Protein AF-A0A2V6CZ45-F1 (afdb_monomer_lite)

Foldseek 3Di:
DDPPVVVVVVVVCVVPVVLVVLVVCLVVPPFQDDDDCCVQPAVVQVVCVVVVNRDLVSLQDDDPPHRNNPLNVVQNVVCVVPVSRCSSVSVVVSD

Sequence (95 aa):
MLPRWVDRFVKSLLILAPPLLIGILIFKNGVDTPVLDEWDGTAPLFEKMQDNTLGVADFFAQHNEHRIFFPRLIFFALGRLTQWDIRAELWIIWL

Structure (mmCIF, N/CA/C/O backbone):
data_AF-A0A2V6CZ45-F1
#
_entry.id   AF-A0A2V6CZ45-F1
#
loop_
_atom_site.group_PDB
_atom_site.id
_atom_site.type_symbol
_atom_site.label_atom_id
_atom_site.label_alt_id
_atom_site.label_comp_id
_atom_site.label_asym_id
_atom_site.label_entity_id
_atom_site.label_seq_id
_atom_site.pdbx_PDB_ins_code
_atom_site.Cartn_x
_atom_site.Cartn_y
_atom_site.Cartn_z
_atom_site.occupancy
_atom_site.B_iso_or_equiv
_atom_site.auth_seq_id
_atom_site.auth_comp_id
_atom_site.auth_asym_id
_atom_site.auth_atom_id
_atom_site.pdbx_PDB_model_num
ATOM 1 N N . MET A 1 1 ? 32.509 -0.936 -28.169 1.00 76.62 1 MET A N 1
ATOM 2 C CA . MET A 1 1 ? 31.758 -0.067 -27.233 1.00 76.62 1 MET A CA 1
ATOM 3 C C . MET A 1 1 ? 30.472 0.350 -27.932 1.00 76.62 1 MET A C 1
ATOM 5 O O . MET A 1 1 ? 30.566 0.814 -29.061 1.00 76.62 1 MET A O 1
ATOM 9 N N . LEU A 1 2 ? 29.295 0.117 -27.339 1.00 84.12 2 LEU A N 1
ATOM 10 C CA . LEU A 1 2 ? 28.019 0.526 -27.946 1.00 84.12 2 LEU A CA 1
ATOM 11 C C . LEU A 1 2 ? 27.928 2.062 -28.043 1.00 84.12 2 LEU A C 1
ATOM 13 O O . LEU A 1 2 ? 28.522 2.759 -27.213 1.00 84.12 2 LEU A O 1
ATOM 17 N N . PRO A 1 3 ? 27.179 2.614 -29.014 1.00 93.81 3 PRO A N 1
ATOM 18 C CA . PRO A 1 3 ? 26.897 4.044 -29.051 1.00 93.81 3 PRO A CA 1
ATOM 19 C C . PRO A 1 3 ? 26.229 4.510 -27.749 1.00 93.81 3 PRO A C 1
ATOM 21 O O . PRO A 1 3 ? 25.343 3.839 -27.222 1.00 93.81 3 PRO A O 1
ATOM 24 N N . ARG A 1 4 ? 26.593 5.699 -27.251 1.00 90.31 4 ARG A N 1
ATOM 25 C CA . ARG A 1 4 ? 26.053 6.258 -25.991 1.00 90.31 4 ARG A CA 1
ATOM 26 C C . ARG A 1 4 ? 24.523 6.354 -25.953 1.00 90.31 4 ARG A C 1
ATOM 28 O O . ARG A 1 4 ? 23.934 6.357 -24.878 1.00 90.31 4 ARG A O 1
ATOM 35 N N . TRP A 1 5 ? 23.863 6.476 -27.104 1.00 92.38 5 TRP A N 1
ATOM 36 C CA . TRP A 1 5 ? 22.400 6.490 -27.172 1.00 92.38 5 TRP A CA 1
ATOM 37 C C . TRP A 1 5 ? 21.794 5.098 -26.945 1.00 92.38 5 TRP A C 1
ATOM 39 O O . TRP A 1 5 ? 20.770 5.007 -26.277 1.00 92.38 5 TRP A O 1
ATOM 49 N N . VAL A 1 6 ? 22.463 4.032 -27.402 1.00 94.38 6 VAL A N 1
ATOM 50 C CA . VAL A 1 6 ? 22.053 2.642 -27.151 1.00 94.38 6 VAL A CA 1
ATOM 51 C C . VAL A 1 6 ? 22.205 2.312 -25.671 1.00 94.38 6 VAL A C 1
ATOM 53 O O . VAL A 1 6 ? 21.282 1.783 -25.067 1.00 94.38 6 VAL A O 1
ATOM 56 N N . ASP A 1 7 ? 23.330 2.693 -25.059 1.00 94.50 7 ASP A N 1
ATOM 57 C CA . ASP A 1 7 ? 23.559 2.484 -23.623 1.00 94.50 7 ASP A CA 1
ATOM 58 C C . ASP A 1 7 ? 22.507 3.202 -22.757 1.00 94.50 7 ASP A C 1
ATOM 60 O O . ASP A 1 7 ? 21.923 2.602 -21.856 1.00 94.50 7 ASP A O 1
ATOM 64 N N . ARG A 1 8 ? 22.195 4.468 -23.074 1.00 94.31 8 ARG A N 1
ATOM 65 C CA . ARG A 1 8 ? 21.126 5.212 -22.387 1.00 94.31 8 ARG A CA 1
ATOM 66 C C . ARG A 1 8 ? 19.764 4.549 -22.561 1.00 94.31 8 ARG A C 1
ATOM 68 O O . ARG A 1 8 ? 19.047 4.401 -21.580 1.00 94.31 8 ARG A O 1
ATOM 75 N N . PHE A 1 9 ? 19.432 4.123 -23.777 1.00 96.12 9 PHE A N 1
ATOM 76 C CA . PHE A 1 9 ? 18.166 3.453 -24.055 1.00 96.12 9 PHE A CA 1
ATOM 77 C C . PHE A 1 9 ? 18.018 2.153 -23.257 1.00 96.12 9 PHE A C 1
ATOM 79 O O . PHE A 1 9 ? 17.005 1.958 -22.591 1.00 96.12 9 PHE A O 1
ATOM 86 N N . VAL A 1 10 ? 19.046 1.298 -23.261 1.00 96.44 10 VAL A N 1
ATOM 87 C CA . VAL A 1 10 ? 19.039 0.033 -22.512 1.00 96.44 10 VAL A CA 1
ATOM 88 C C . VAL A 1 10 ? 18.882 0.288 -21.013 1.00 96.44 10 VAL A C 1
ATOM 90 O O . VAL A 1 10 ? 18.071 -0.369 -20.369 1.00 96.44 10 VAL A O 1
ATOM 93 N N . LYS A 1 11 ? 19.589 1.277 -20.454 1.00 96.56 11 LYS A N 1
ATOM 94 C CA . LYS A 1 11 ? 19.449 1.651 -19.037 1.00 96.56 11 LYS A CA 1
ATOM 95 C C . LYS A 1 11 ? 18.044 2.139 -18.704 1.00 96.56 11 LYS A C 1
ATOM 97 O O . LYS A 1 11 ? 17.468 1.684 -17.723 1.00 96.56 11 LYS A O 1
ATOM 102 N N . SER A 1 12 ? 17.478 3.022 -19.524 1.00 97.06 12 SER A N 1
ATOM 103 C CA . SER A 1 12 ? 16.103 3.492 -19.337 1.00 97.06 12 SER A CA 1
ATOM 104 C C . SER A 1 12 ? 15.103 2.342 -19.400 1.00 97.06 12 SER A C 1
ATOM 106 O O . SER A 1 12 ? 14.220 2.268 -18.552 1.00 97.06 12 SER A O 1
ATOM 108 N N . LEU A 1 13 ? 15.267 1.416 -20.349 1.00 97.31 13 LEU A N 1
ATOM 109 C CA . LEU A 1 13 ? 14.408 0.241 -20.459 1.00 97.31 13 LEU A CA 1
ATOM 110 C C . LEU A 1 13 ? 14.507 -0.645 -19.212 1.00 97.31 13 LEU A C 1
ATOM 112 O O . LEU A 1 13 ? 13.481 -1.050 -18.683 1.00 97.31 13 LEU A O 1
ATOM 116 N N . LEU A 1 14 ? 15.715 -0.908 -18.711 1.00 97.31 14 LEU A N 1
ATOM 117 C CA . LEU A 1 14 ? 15.919 -1.725 -17.510 1.00 97.31 14 LEU A CA 1
ATOM 118 C C . LEU A 1 14 ? 15.331 -1.086 -16.244 1.00 97.31 14 LEU A C 1
ATOM 120 O O . LEU A 1 14 ? 14.853 -1.806 -15.375 1.00 97.31 14 LEU A O 1
ATOM 124 N N . ILE A 1 15 ? 15.345 0.246 -16.148 1.00 97.94 15 ILE A N 1
ATOM 125 C CA . ILE A 1 15 ? 14.762 0.977 -15.013 1.00 97.94 15 ILE A CA 1
ATOM 126 C C . ILE A 1 15 ? 13.232 1.003 -15.103 1.00 97.94 15 ILE A C 1
ATOM 128 O O . ILE A 1 15 ? 12.555 0.813 -14.098 1.00 97.94 15 ILE A O 1
ATOM 132 N N . LEU A 1 16 ? 12.678 1.243 -16.294 1.00 98.06 16 LEU A N 1
ATOM 133 C CA . LEU A 1 16 ? 11.240 1.460 -16.469 1.00 98.06 16 LEU A CA 1
ATOM 134 C C . LEU A 1 16 ? 10.448 0.168 -16.673 1.00 98.06 16 LEU A C 1
ATOM 136 O O . LEU A 1 16 ? 9.272 0.124 -16.322 1.00 98.06 16 LEU A O 1
ATOM 140 N N . ALA A 1 17 ? 11.051 -0.883 -17.230 1.00 98.00 17 ALA A N 1
ATOM 141 C CA . ALA A 1 17 ? 10.324 -2.111 -17.537 1.00 98.00 17 ALA A CA 1
ATOM 142 C C . ALA A 1 17 ? 9.675 -2.759 -16.298 1.00 98.00 17 ALA A C 1
ATOM 144 O O . ALA A 1 17 ? 8.497 -3.101 -16.402 1.00 98.00 17 ALA A O 1
ATOM 145 N N . PRO A 1 18 ? 10.348 -2.895 -15.132 1.00 97.62 18 PRO A N 1
ATOM 146 C CA . PRO A 1 18 ?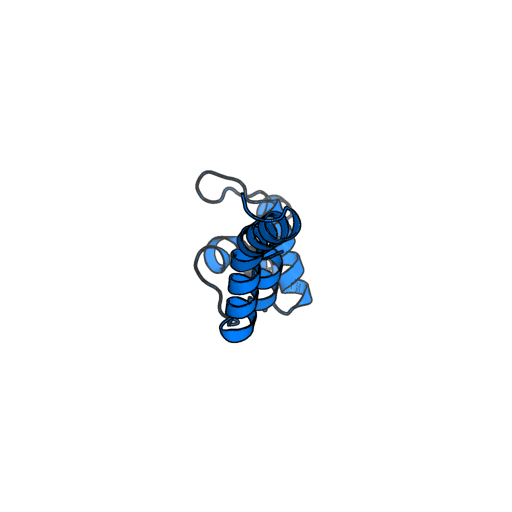 9.723 -3.495 -13.953 1.00 97.62 18 PRO A CA 1
ATOM 147 C C . PRO A 1 18 ? 8.484 -2.741 -13.436 1.00 97.62 18 PRO A C 1
ATOM 149 O O . PRO A 1 18 ? 7.424 -3.367 -13.373 1.00 97.62 18 PRO A O 1
ATOM 152 N N . PRO A 1 19 ? 8.530 -1.426 -13.120 1.00 97.56 19 PRO A N 1
ATOM 153 C CA . PRO A 1 19 ? 7.341 -0.726 -12.639 1.00 97.56 19 PRO A CA 1
ATOM 154 C C . PRO A 1 19 ? 6.242 -0.658 -13.704 1.00 97.56 19 PRO A C 1
ATOM 156 O O . PRO A 1 19 ? 5.073 -0.827 -13.369 1.00 97.56 19 PRO A O 1
ATOM 159 N N . LEU A 1 20 ? 6.575 -0.503 -14.992 1.00 98.12 20 LEU A N 1
ATOM 160 C CA . LEU A 1 20 ? 5.562 -0.531 -16.054 1.00 98.12 20 LEU A CA 1
ATOM 161 C C . LEU A 1 20 ? 4.871 -1.894 -16.149 1.00 98.12 20 LEU A C 1
ATOM 163 O O . LEU A 1 20 ? 3.652 -1.950 -16.294 1.00 98.12 20 LEU A O 1
ATOM 167 N N . LEU A 1 21 ? 5.624 -2.992 -16.034 1.00 98.38 21 LEU A N 1
ATOM 168 C CA . LEU A 1 21 ? 5.050 -4.334 -16.023 1.00 98.38 21 LEU A CA 1
ATOM 169 C C . LEU A 1 21 ? 4.102 -4.523 -14.834 1.00 98.38 21 LEU A C 1
ATOM 171 O O . LEU A 1 21 ? 3.004 -5.038 -15.028 1.00 98.38 21 LEU A O 1
ATOM 175 N N . ILE A 1 22 ? 4.483 -4.070 -13.635 1.00 98.25 22 ILE A N 1
ATOM 176 C CA . ILE A 1 22 ? 3.618 -4.140 -12.447 1.00 98.25 22 ILE A CA 1
ATOM 177 C C . ILE A 1 22 ? 2.333 -3.334 -12.669 1.00 98.25 22 ILE A C 1
ATOM 179 O O . ILE A 1 22 ? 1.248 -3.865 -12.450 1.00 98.25 22 ILE A O 1
ATOM 183 N N . GLY A 1 23 ? 2.428 -2.109 -13.192 1.00 98.38 23 GLY A N 1
ATOM 184 C CA . GLY A 1 23 ? 1.251 -1.288 -13.497 1.00 98.38 23 GLY A CA 1
ATOM 185 C C . GLY A 1 23 ? 0.320 -1.955 -14.517 1.00 98.38 23 GLY A C 1
ATOM 186 O O . GLY A 1 23 ? -0.896 -1.968 -14.339 1.00 98.38 23 GLY A O 1
ATOM 187 N N . ILE A 1 24 ? 0.875 -2.597 -15.553 1.00 98.56 24 ILE A N 1
ATOM 188 C CA . ILE A 1 24 ? 0.096 -3.382 -16.528 1.00 98.56 24 ILE A CA 1
ATOM 189 C C . ILE A 1 24 ? -0.601 -4.571 -15.850 1.00 98.56 24 ILE A C 1
ATOM 191 O O . ILE A 1 24 ? -1.749 -4.876 -16.179 1.00 98.56 24 ILE A O 1
ATOM 195 N N . LEU A 1 25 ? 0.075 -5.256 -14.925 1.00 98.50 25 LEU A N 1
ATOM 196 C CA . LEU A 1 25 ? -0.500 -6.385 -14.195 1.00 98.50 25 LEU A CA 1
ATOM 197 C C . LEU A 1 25 ? -1.613 -5.940 -13.242 1.00 98.50 25 LEU A C 1
ATOM 199 O O . LEU A 1 25 ? -2.638 -6.614 -13.201 1.00 98.50 25 LEU A O 1
ATOM 203 N N . ILE A 1 26 ? -1.459 -4.808 -12.549 1.00 98.19 26 ILE A N 1
ATOM 204 C CA . ILE A 1 26 ? -2.513 -4.213 -11.713 1.00 98.19 26 ILE A CA 1
ATOM 205 C C . ILE A 1 26 ? -3.713 -3.829 -12.579 1.00 98.19 26 ILE A C 1
ATOM 207 O O . ILE A 1 26 ? -4.836 -4.207 -12.268 1.00 98.19 26 ILE A O 1
ATOM 211 N N . PHE A 1 27 ? -3.491 -3.158 -13.713 1.00 98.12 27 PHE A N 1
ATOM 212 C CA . PHE A 1 27 ? -4.574 -2.779 -14.622 1.00 98.12 27 PHE A CA 1
ATOM 213 C C . PHE A 1 27 ? -5.362 -3.985 -15.150 1.00 98.12 27 PHE A C 1
ATOM 215 O O . PHE A 1 27 ? -6.582 -3.922 -15.273 1.00 98.12 27 PHE A O 1
ATOM 222 N N . LYS A 1 28 ? -4.672 -5.082 -15.487 1.00 98.50 28 LYS A N 1
ATOM 223 C CA . LYS A 1 28 ? -5.307 -6.277 -16.060 1.00 98.50 28 LYS A CA 1
ATOM 224 C C . LYS A 1 28 ? -5.941 -7.201 -15.025 1.00 98.50 28 LYS A C 1
ATOM 226 O O . LYS A 1 28 ? -6.950 -7.824 -15.335 1.00 98.50 28 LYS A O 1
ATOM 231 N N . ASN A 1 29 ? -5.315 -7.340 -13.859 1.00 98.00 29 ASN A N 1
ATOM 232 C CA . ASN A 1 29 ? -5.627 -8.402 -12.901 1.00 98.00 29 ASN A CA 1
ATOM 233 C C . ASN A 1 29 ? -6.045 -7.881 -11.520 1.00 98.00 29 ASN A C 1
ATOM 235 O O . ASN A 1 29 ? -6.376 -8.688 -10.657 1.00 98.00 29 ASN A O 1
ATOM 239 N N . GLY A 1 30 ? -6.003 -6.568 -11.281 1.00 97.12 30 GLY A N 1
ATOM 240 C CA . GLY A 1 30 ? -6.414 -5.969 -10.016 1.00 97.12 30 GLY A CA 1
ATOM 241 C C . GLY A 1 30 ? -7.900 -6.197 -9.751 1.00 97.12 30 GLY A C 1
ATOM 242 O O . GLY A 1 30 ? -8.750 -5.891 -10.589 1.00 97.12 30 GLY A O 1
ATOM 243 N N . VAL A 1 31 ? -8.212 -6.719 -8.568 1.00 97.50 31 VAL A N 1
ATOM 244 C CA . VAL A 1 31 ? -9.579 -6.993 -8.120 1.00 97.50 31 VAL A CA 1
ATOM 245 C C . VAL A 1 31 ? -9.882 -6.224 -6.847 1.00 97.50 31 VAL A C 1
ATOM 247 O O . VAL A 1 31 ? -8.986 -5.871 -6.086 1.00 97.50 31 VAL A O 1
ATOM 250 N N . ASP A 1 32 ? -11.164 -5.964 -6.635 1.00 97.38 32 ASP A N 1
ATOM 251 C CA . ASP A 1 32 ? -11.662 -5.300 -5.438 1.00 97.38 32 ASP A CA 1
ATOM 252 C C . ASP A 1 32 ? -11.945 -6.339 -4.357 1.00 97.38 32 ASP A C 1
ATOM 254 O O . ASP A 1 32 ? -13.071 -6.803 -4.170 1.00 97.38 32 ASP A O 1
ATOM 258 N N . THR A 1 33 ? -10.878 -6.862 -3.763 1.00 96.56 33 THR A N 1
ATOM 259 C CA . THR A 1 33 ? -10.975 -7.859 -2.698 1.00 96.56 33 THR A CA 1
ATOM 260 C C . THR A 1 33 ? -9.798 -7.685 -1.745 1.00 96.56 33 THR A C 1
ATOM 262 O O . THR A 1 33 ? -8.660 -7.858 -2.182 1.00 96.56 33 THR A O 1
ATOM 265 N N . PRO A 1 34 ? -10.048 -7.354 -0.466 1.00 96.06 34 PRO A N 1
ATOM 266 C CA . PRO A 1 34 ? -8.984 -7.170 0.512 1.00 96.06 34 PRO A CA 1
ATOM 267 C C . PRO A 1 34 ? -8.292 -8.496 0.833 1.00 96.06 34 PRO A C 1
ATOM 269 O O . PRO A 1 34 ? -8.916 -9.564 0.855 1.00 96.06 34 PRO A O 1
ATOM 272 N N . VAL A 1 35 ? -6.996 -8.420 1.117 1.00 94.62 35 VAL A N 1
ATOM 273 C CA . VAL A 1 35 ? -6.118 -9.549 1.441 1.00 94.62 35 VAL A CA 1
ATOM 274 C C . VAL A 1 35 ? -5.202 -9.124 2.587 1.00 94.62 35 VAL A C 1
ATOM 276 O O . VAL A 1 35 ? -4.799 -7.982 2.624 1.00 94.62 35 VAL A O 1
ATOM 279 N N . LEU A 1 36 ? -4.863 -10.019 3.520 1.00 93.00 36 LEU A N 1
ATOM 280 C CA . LEU A 1 36 ? -3.824 -9.788 4.544 1.00 93.00 36 LEU A CA 1
ATOM 281 C C . LEU A 1 36 ? -3.903 -8.412 5.246 1.00 93.00 36 LEU A C 1
ATOM 283 O O . LEU A 1 36 ? -4.832 -8.174 6.015 1.00 93.00 36 LEU A O 1
ATOM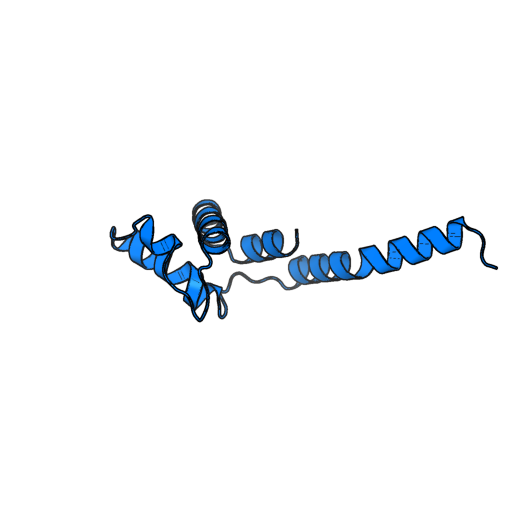 287 N N . ASP A 1 37 ? -2.942 -7.521 4.988 1.00 90.06 37 ASP A N 1
ATOM 288 C CA . ASP A 1 37 ? -2.784 -6.232 5.665 1.00 90.06 37 ASP A CA 1
ATOM 289 C C . ASP A 1 37 ? -4.002 -5.318 5.469 1.00 90.06 37 ASP A C 1
ATOM 291 O O . ASP A 1 37 ? -4.328 -4.529 6.356 1.00 90.06 37 ASP A O 1
ATOM 295 N N . GLU A 1 38 ? -4.738 -5.439 4.365 1.00 93.75 38 GLU A N 1
ATOM 296 C CA . GLU A 1 38 ? -6.001 -4.730 4.176 1.00 93.75 38 GLU A CA 1
ATOM 297 C C . GLU A 1 38 ? -7.054 -5.165 5.214 1.00 93.75 38 GLU A C 1
ATOM 299 O O . GLU A 1 38 ? -7.780 -4.320 5.752 1.00 93.75 38 GLU A O 1
ATOM 304 N N . TRP A 1 39 ? -7.093 -6.458 5.566 1.00 94.31 39 TRP A N 1
ATOM 305 C CA . TRP A 1 39 ? -7.951 -6.992 6.631 1.00 94.31 39 TRP A CA 1
ATOM 306 C C . TRP A 1 39 ? -7.445 -6.642 8.030 1.00 94.31 39 TRP A C 1
ATOM 308 O O . TRP A 1 39 ? -8.237 -6.218 8.865 1.00 94.31 39 TRP A O 1
ATOM 318 N N . ASP A 1 40 ? -6.148 -6.779 8.299 1.00 92.12 40 ASP A N 1
ATOM 319 C CA . ASP A 1 40 ? -5.614 -6.612 9.660 1.00 92.12 40 ASP A CA 1
ATOM 320 C C . ASP A 1 40 ? -5.274 -5.144 10.002 1.00 92.12 40 ASP A C 1
ATOM 322 O O . ASP A 1 40 ? -5.209 -4.737 11.169 1.00 92.12 40 ASP A O 1
ATOM 326 N N . GLY A 1 41 ? -5.020 -4.326 8.982 1.00 91.38 41 GLY A N 1
ATOM 327 C CA . GLY A 1 41 ? -4.535 -2.953 9.089 1.00 91.38 41 GLY A CA 1
ATOM 328 C C . GLY A 1 41 ? -5.613 -1.897 8.864 1.00 91.38 41 GLY A C 1
ATOM 329 O O . GLY A 1 41 ? -5.670 -0.939 9.648 1.00 91.38 41 GLY A O 1
ATOM 330 N N . THR A 1 42 ? -6.449 -2.069 7.832 1.00 94.69 42 THR A N 1
ATOM 331 C CA . THR A 1 42 ? -7.424 -1.058 7.380 1.00 94.69 42 THR A CA 1
ATOM 332 C C . THR A 1 42 ? -8.861 -1.393 7.794 1.00 94.69 42 THR A C 1
ATOM 334 O O . THR A 1 42 ? -9.548 -0.512 8.320 1.00 94.69 42 THR A O 1
ATOM 337 N N . ALA A 1 43 ? -9.313 -2.645 7.641 1.00 96.25 43 ALA A N 1
ATOM 338 C CA . ALA A 1 43 ? -10.683 -3.058 7.983 1.00 96.25 43 ALA A CA 1
ATOM 339 C C . ALA A 1 43 ? -11.142 -2.641 9.399 1.00 96.25 43 ALA A C 1
ATOM 341 O O . ALA A 1 43 ? -12.237 -2.079 9.518 1.00 96.25 43 ALA A O 1
ATOM 342 N N . PRO A 1 44 ? -10.317 -2.773 10.464 1.00 96.50 44 PRO A N 1
ATOM 343 C CA . PRO A 1 44 ? -10.739 -2.418 11.818 1.00 96.50 44 PRO A CA 1
ATOM 344 C C . PRO A 1 44 ? -11.047 -0.923 11.980 1.00 96.50 44 PRO A C 1
ATOM 346 O O . PRO A 1 44 ? -11.823 -0.536 12.852 1.00 96.50 44 PRO A O 1
ATOM 349 N N . LEU A 1 45 ? -10.460 -0.054 11.146 1.00 97.81 45 LEU A N 1
ATOM 350 C CA . LEU A 1 45 ? -10.768 1.378 11.156 1.00 97.81 45 LEU A CA 1
ATOM 351 C C . LEU A 1 45 ? -12.173 1.642 10.608 1.00 97.81 45 LEU A C 1
ATOM 353 O O . LEU A 1 45 ? -12.879 2.511 11.121 1.00 97.81 45 LEU A O 1
ATOM 357 N N . PHE A 1 46 ? -12.593 0.890 9.586 1.00 97.69 46 PHE A N 1
ATOM 358 C CA . PHE A 1 46 ? -13.946 0.987 9.044 1.00 97.69 46 PHE A CA 1
ATOM 359 C C . PHE A 1 46 ? -14.983 0.418 10.007 1.00 97.69 46 PHE A C 1
ATOM 361 O O . PHE A 1 46 ? -16.013 1.059 10.196 1.00 97.69 46 PHE A O 1
ATOM 368 N N . GLU A 1 47 ? -14.699 -0.705 10.668 1.00 97.25 47 GLU A N 1
ATOM 369 C CA . GLU A 1 47 ? -15.564 -1.255 11.723 1.00 97.25 47 GLU A CA 1
ATOM 370 C C . GLU A 1 47 ? -15.789 -0.229 12.840 1.00 97.25 47 GLU A C 1
ATOM 372 O O . GLU A 1 47 ? -16.922 0.164 13.116 1.00 97.25 47 GLU A O 1
ATOM 377 N N . LYS A 1 48 ? -14.705 0.330 13.393 1.00 98.06 48 LYS A N 1
ATOM 378 C CA . LYS A 1 48 ? -14.793 1.377 14.421 1.00 98.06 48 LYS A CA 1
ATOM 379 C C . LYS A 1 48 ? -15.505 2.637 13.941 1.00 98.06 48 LYS A C 1
ATOM 381 O O . LYS A 1 48 ? -16.151 3.319 14.737 1.00 98.06 48 LYS A O 1
ATOM 386 N N . MET A 1 49 ? -15.386 2.979 12.658 1.00 97.50 49 MET A N 1
ATOM 387 C CA . MET A 1 49 ? -16.129 4.095 12.077 1.00 97.50 49 MET A CA 1
ATOM 388 C C . MET A 1 49 ? -17.632 3.805 12.069 1.00 97.50 49 MET A C 1
ATOM 390 O O . MET A 1 49 ? -18.401 4.677 12.465 1.00 97.50 49 MET A O 1
ATOM 394 N N . GLN A 1 50 ? -18.047 2.605 11.643 1.00 97.50 50 GLN A N 1
ATOM 395 C CA . GLN A 1 50 ? -19.458 2.197 11.659 1.00 97.50 50 GLN A CA 1
ATOM 396 C C . GLN A 1 50 ? -20.020 2.191 13.085 1.00 97.50 50 GLN A C 1
ATOM 398 O O . GLN A 1 50 ? -21.128 2.674 13.316 1.00 97.50 50 GLN A O 1
ATOM 403 N N . ASP A 1 51 ? -19.216 1.756 14.054 1.00 98.25 51 ASP A N 1
ATOM 404 C CA . ASP A 1 51 ? -19.590 1.730 15.469 1.00 98.25 51 ASP A CA 1
ATOM 405 C C . ASP A 1 51 ? -19.515 3.108 16.154 1.00 98.25 51 ASP A C 1
ATOM 407 O O . ASP A 1 51 ? -19.828 3.231 17.336 1.00 98.25 51 ASP A O 1
ATOM 411 N N . ASN A 1 52 ? -19.113 4.167 15.438 1.00 97.94 52 ASN A N 1
ATOM 412 C CA . ASN A 1 52 ? -18.870 5.513 15.976 1.00 97.94 52 ASN A CA 1
ATOM 413 C C . ASN A 1 52 ? -17.844 5.555 17.129 1.00 97.94 52 ASN A C 1
ATOM 415 O O . ASN A 1 52 ? -17.901 6.426 17.998 1.00 97.94 52 ASN A O 1
ATOM 419 N N . THR A 1 53 ? -16.885 4.627 17.135 1.00 98.31 53 THR A N 1
ATOM 420 C CA . THR A 1 53 ? -15.808 4.532 18.136 1.00 98.31 53 THR A CA 1
ATOM 421 C C . THR A 1 53 ? -14.432 4.909 17.588 1.00 98.31 53 THR A C 1
ATOM 423 O O . THR A 1 53 ? -13.467 4.949 18.352 1.00 98.31 53 THR A O 1
ATOM 426 N N . LEU A 1 54 ? -14.327 5.207 16.288 1.00 98.06 54 LEU A N 1
ATOM 427 C CA . LEU A 1 54 ? -13.067 5.568 15.641 1.00 98.06 54 LEU A CA 1
ATOM 428 C C . LEU A 1 54 ? -12.479 6.858 16.229 1.00 98.06 54 LEU A C 1
ATOM 430 O O . LEU A 1 54 ? -13.064 7.938 16.123 1.00 98.06 54 LEU A O 1
ATOM 434 N N . GLY A 1 55 ? -11.278 6.750 16.789 1.00 97.25 55 GLY A N 1
ATOM 435 C CA . GLY A 1 55 ? -10.488 7.863 17.296 1.00 97.25 55 GLY A CA 1
ATOM 436 C C . GLY A 1 55 ? -9.142 8.004 16.587 1.00 97.25 55 GLY A C 1
ATOM 437 O O . GLY A 1 55 ? -8.639 7.095 15.932 1.00 97.25 55 GLY A O 1
ATOM 438 N N . VAL A 1 56 ? -8.488 9.153 16.774 1.00 95.50 56 VAL A N 1
ATOM 439 C CA . VAL A 1 56 ? -7.156 9.424 16.189 1.00 95.50 56 VAL A CA 1
ATOM 440 C C . VAL A 1 56 ? -6.100 8.419 16.676 1.00 95.50 56 VAL A C 1
ATOM 442 O O . VAL A 1 56 ? -5.181 8.071 15.936 1.00 95.50 56 VAL A O 1
ATOM 445 N N . ALA A 1 57 ? -6.242 7.912 17.905 1.00 96.44 57 ALA A N 1
ATOM 446 C CA . ALA A 1 57 ? -5.330 6.922 18.474 1.00 96.44 57 ALA A CA 1
ATOM 447 C C . ALA A 1 57 ? -5.340 5.583 17.713 1.00 96.44 57 ALA A C 1
ATOM 449 O O . ALA A 1 57 ? -4.318 4.899 17.699 1.00 96.44 57 ALA A O 1
ATOM 450 N N . ASP A 1 58 ? -6.443 5.234 17.041 1.00 97.31 58 ASP A N 1
ATOM 451 C CA . ASP A 1 58 ? -6.558 3.983 16.282 1.00 97.31 58 ASP A CA 1
ATOM 452 C C . ASP A 1 58 ? -5.612 3.956 15.080 1.00 97.31 58 ASP A C 1
ATOM 454 O O . ASP A 1 58 ? -4.987 2.936 14.783 1.00 97.31 58 ASP A O 1
ATOM 458 N N . PHE A 1 59 ? -5.389 5.111 14.454 1.00 97.00 59 PHE A N 1
ATOM 459 C CA . PHE A 1 59 ? -4.413 5.248 13.376 1.00 97.00 59 PHE A CA 1
ATOM 460 C C . PHE A 1 59 ? -2.977 5.002 13.867 1.00 97.00 59 PHE A C 1
ATOM 462 O O . PHE A 1 59 ? -2.147 4.504 13.114 1.00 97.00 59 PHE A O 1
ATOM 469 N N . PHE A 1 60 ? -2.681 5.285 15.140 1.00 96.44 60 PHE A N 1
ATOM 470 C CA . PHE A 1 60 ? -1.366 5.077 15.761 1.00 96.44 60 PHE A CA 1
ATOM 471 C C . PHE A 1 60 ? -1.238 3.762 16.544 1.00 96.44 60 PHE A C 1
ATOM 473 O O . PHE A 1 60 ? -0.186 3.524 17.153 1.00 96.44 60 PHE A O 1
ATOM 480 N N . ALA A 1 61 ? -2.274 2.920 16.568 1.00 93.94 61 ALA A N 1
ATOM 481 C CA . ALA A 1 61 ? -2.261 1.666 17.313 1.00 93.94 61 ALA A CA 1
ATOM 482 C C . ALA A 1 61 ? -1.146 0.727 16.820 1.00 93.94 61 ALA A C 1
ATOM 484 O O . ALA A 1 61 ? -0.811 0.710 15.633 1.00 93.94 61 ALA A O 1
ATOM 485 N N . GLN A 1 62 ? -0.575 -0.060 17.735 1.00 93.69 62 GLN A N 1
ATOM 486 C CA . GLN A 1 62 ? 0.442 -1.060 17.403 1.00 93.69 62 GLN A CA 1
ATOM 487 C C . GLN A 1 62 ? -0.118 -2.061 16.379 1.00 93.69 62 GLN A C 1
AT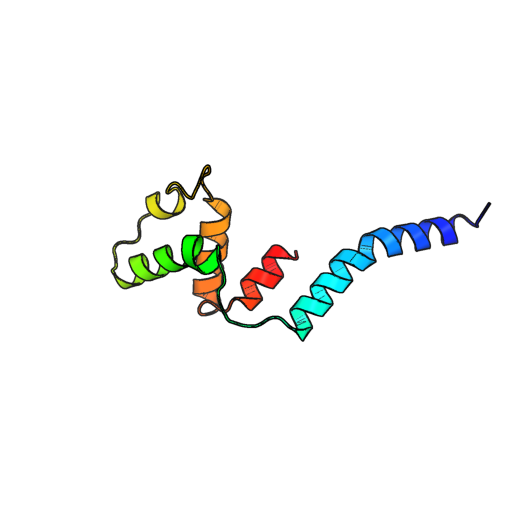OM 489 O O . GLN A 1 62 ? -1.252 -2.516 16.519 1.00 93.69 62 GLN A O 1
ATOM 494 N N . HIS A 1 63 ? 0.669 -2.387 15.358 1.00 91.00 63 HIS A N 1
ATOM 495 C CA . HIS A 1 63 ? 0.358 -3.405 14.361 1.00 91.00 63 HIS A CA 1
ATOM 496 C C . HIS A 1 63 ? 1.614 -4.247 14.132 1.00 91.00 63 HIS A C 1
ATOM 498 O O . HIS A 1 63 ? 2.630 -3.740 13.651 1.00 91.00 63 HIS A O 1
ATOM 504 N N . ASN A 1 64 ? 1.575 -5.512 14.550 1.00 90.69 64 ASN A N 1
ATOM 505 C CA . ASN A 1 64 ? 2.763 -6.363 14.649 1.00 90.69 64 ASN A CA 1
ATOM 506 C C . ASN A 1 64 ? 3.884 -5.643 15.434 1.00 90.69 64 ASN A C 1
ATOM 508 O O . ASN A 1 64 ? 3.636 -5.108 16.518 1.00 90.69 64 ASN A O 1
ATOM 512 N N . GLU A 1 65 ? 5.105 -5.574 14.908 1.00 93.31 65 GLU A N 1
ATOM 513 C CA . GLU A 1 65 ? 6.262 -4.948 15.563 1.00 93.31 65 GLU A CA 1
ATOM 514 C C . GLU A 1 65 ? 6.367 -3.428 15.334 1.00 93.31 65 GLU A C 1
ATOM 516 O O . GLU A 1 65 ? 7.286 -2.791 15.850 1.00 93.31 65 GLU 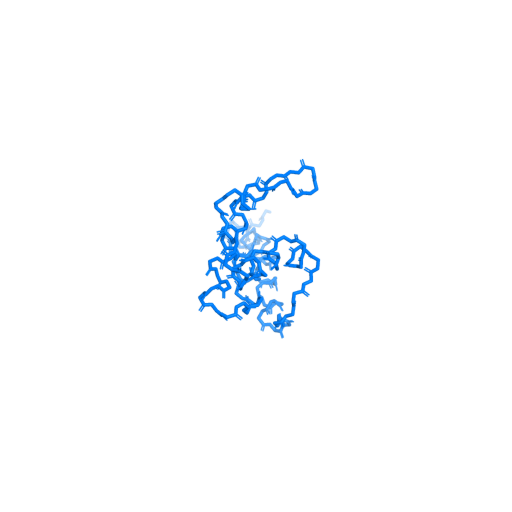A O 1
ATOM 521 N N . HIS A 1 66 ? 5.441 -2.807 14.597 1.00 92.69 66 HIS A N 1
ATOM 522 C CA . HIS A 1 66 ? 5.557 -1.403 14.194 1.00 92.69 66 HIS A CA 1
ATOM 523 C C . HIS A 1 66 ? 4.226 -0.630 14.256 1.00 92.69 66 HIS A C 1
ATOM 525 O O . HIS A 1 66 ? 3.181 -1.138 14.657 1.00 92.69 66 HIS A O 1
ATOM 531 N N . ARG A 1 67 ? 4.276 0.670 13.940 1.00 94.00 67 ARG A N 1
ATOM 532 C CA . ARG A 1 67 ? 3.104 1.560 13.900 1.00 94.00 67 ARG A CA 1
ATOM 533 C C . ARG A 1 67 ? 2.945 2.124 12.497 1.00 94.00 67 ARG A C 1
ATOM 535 O O . ARG A 1 67 ? 3.710 2.989 12.079 1.00 94.00 67 ARG A O 1
ATOM 542 N N . ILE A 1 68 ? 1.926 1.649 11.793 1.00 93.75 68 ILE A N 1
ATOM 543 C CA . ILE A 1 68 ? 1.632 1.986 10.393 1.00 93.75 68 ILE A CA 1
ATOM 544 C C . ILE A 1 68 ? 0.720 3.212 10.264 1.00 93.75 68 ILE A C 1
ATOM 546 O O . ILE A 1 68 ? -0.301 3.171 9.583 1.00 93.75 68 ILE A O 1
ATOM 550 N N . PHE A 1 69 ? 1.085 4.324 10.912 1.00 95.81 69 PHE A N 1
ATOM 551 C CA . PHE A 1 69 ? 0.237 5.523 10.946 1.00 95.81 69 PHE A CA 1
ATOM 552 C C . PHE A 1 69 ? -0.082 6.084 9.553 1.00 95.81 69 PHE A C 1
ATOM 554 O O . PHE A 1 69 ? -1.250 6.264 9.213 1.00 95.81 69 PHE A O 1
ATOM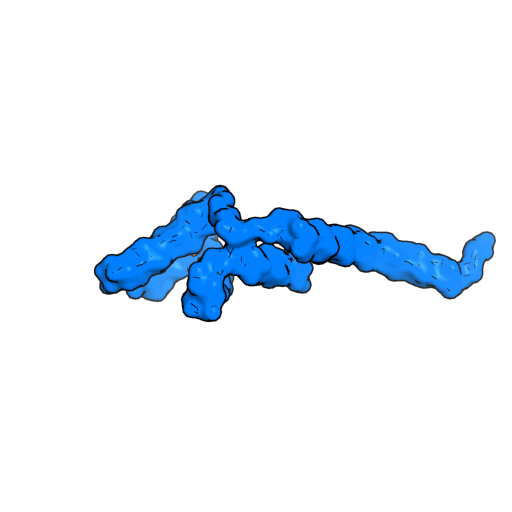 561 N N . PHE A 1 70 ? 0.945 6.342 8.738 1.00 95.62 70 PHE A N 1
ATOM 562 C CA . PHE A 1 70 ? 0.747 6.915 7.405 1.00 95.62 70 PHE A CA 1
ATOM 563 C C . PHE A 1 70 ? 0.009 5.964 6.450 1.00 95.62 70 PHE A C 1
ATOM 565 O O . PHE A 1 70 ? -0.952 6.430 5.839 1.00 95.62 70 PHE A O 1
ATOM 572 N N . PRO A 1 71 ? 0.357 4.659 6.357 1.00 94.69 71 PRO A N 1
ATOM 573 C CA . PRO A 1 71 ? -0.425 3.712 5.560 1.00 94.69 71 PRO A CA 1
ATOM 574 C C . PRO A 1 71 ? -1.906 3.683 5.951 1.00 94.69 71 PRO A C 1
ATOM 576 O O . PRO A 1 71 ? -2.762 3.877 5.094 1.00 94.69 71 PRO A O 1
ATOM 579 N N . ARG A 1 72 ? -2.222 3.566 7.250 1.00 96.12 72 ARG A N 1
ATOM 580 C CA . ARG A 1 72 ? -3.610 3.585 7.739 1.00 96.12 72 ARG A CA 1
ATOM 581 C C . ARG A 1 72 ? -4.350 4.857 7.359 1.00 96.12 72 ARG A C 1
ATOM 583 O O . ARG A 1 72 ? -5.500 4.789 6.944 1.00 96.12 72 ARG A O 1
ATOM 590 N N . LEU A 1 73 ? -3.708 6.015 7.503 1.00 97.25 73 LEU A N 1
ATOM 591 C CA . LEU A 1 73 ? -4.327 7.291 7.157 1.00 97.25 73 LEU A CA 1
ATOM 592 C C . LEU A 1 73 ? -4.636 7.380 5.656 1.00 97.25 73 LEU A C 1
ATOM 594 O O . LEU A 1 73 ? -5.731 7.799 5.287 1.00 97.25 73 LEU A O 1
ATOM 598 N N . ILE A 1 74 ? -3.690 6.974 4.806 1.00 97.56 74 ILE A N 1
ATOM 599 C CA . ILE A 1 74 ? -3.834 7.013 3.346 1.00 97.56 74 ILE A CA 1
ATOM 600 C C . ILE A 1 74 ? -4.911 6.024 2.887 1.00 97.56 74 ILE A C 1
ATOM 602 O O . ILE A 1 74 ? -5.839 6.435 2.194 1.00 97.56 74 ILE A O 1
ATOM 606 N N . PHE A 1 75 ? -4.835 4.755 3.296 1.00 97.06 75 PHE A N 1
ATOM 607 C CA . PHE A 1 75 ? -5.777 3.719 2.860 1.00 97.06 75 PHE A CA 1
ATOM 608 C C . PHE A 1 75 ? -7.184 3.939 3.410 1.00 97.06 75 PHE A C 1
ATOM 610 O O . PHE A 1 75 ? -8.155 3.831 2.665 1.00 97.06 75 PHE A O 1
ATOM 617 N N . PHE A 1 76 ? -7.320 4.389 4.661 1.00 97.56 76 PHE A N 1
ATOM 618 C CA . PHE A 1 76 ? -8.625 4.794 5.179 1.00 97.56 76 PHE A CA 1
ATOM 619 C C . PHE A 1 76 ? -9.213 5.965 4.378 1.00 97.56 76 PHE A C 1
ATOM 621 O O . PHE A 1 76 ? -10.386 5.928 4.007 1.00 97.56 76 PHE A O 1
ATOM 628 N N . ALA A 1 77 ? -8.417 6.997 4.068 1.00 98.00 77 ALA A N 1
ATOM 629 C CA . ALA A 1 77 ? -8.880 8.126 3.262 1.00 98.00 77 ALA A CA 1
ATOM 630 C C . ALA A 1 77 ? -9.285 7.694 1.845 1.00 98.00 77 ALA A C 1
ATOM 632 O O . ALA A 1 77 ? -10.345 8.100 1.369 1.00 98.00 77 ALA A O 1
ATOM 633 N N . LEU A 1 78 ? -8.493 6.836 1.196 1.00 97.94 78 LEU A N 1
ATOM 634 C CA . LEU A 1 78 ? -8.835 6.256 -0.102 1.00 97.94 78 LEU A CA 1
ATOM 635 C C . LEU A 1 78 ? -10.138 5.475 -0.020 1.00 97.94 78 LEU A C 1
ATOM 637 O O . LEU A 1 78 ? -11.054 5.776 -0.777 1.00 97.94 78 LEU A O 1
ATOM 641 N N . GLY A 1 79 ? -10.286 4.566 0.945 1.00 97.12 79 GLY A N 1
ATOM 642 C CA . GLY A 1 79 ? -11.511 3.788 1.069 1.00 97.12 79 GLY A CA 1
ATOM 643 C C . GLY A 1 79 ? -12.741 4.643 1.386 1.00 97.12 79 GLY A C 1
ATOM 644 O O . GLY A 1 79 ? -13.836 4.352 0.904 1.00 97.12 79 GLY A O 1
ATOM 645 N N . ARG A 1 80 ? -12.587 5.782 2.076 1.00 97.69 80 ARG A N 1
ATOM 646 C CA . ARG A 1 80 ? -13.679 6.764 2.219 1.00 97.69 80 ARG A CA 1
ATOM 647 C C . ARG A 1 80 ? -14.074 7.421 0.898 1.00 97.69 80 ARG A C 1
ATOM 649 O O . ARG A 1 80 ? -15.252 7.744 0.747 1.00 97.69 80 ARG A O 1
ATOM 656 N N . LEU A 1 81 ? -13.127 7.632 -0.014 1.00 98.31 81 LEU A N 1
ATOM 657 C CA . LEU A 1 81 ? -13.342 8.271 -1.316 1.00 98.31 81 LEU A CA 1
ATOM 658 C C . LEU A 1 81 ? -13.817 7.290 -2.395 1.00 98.31 81 LEU A C 1
ATOM 660 O O . LEU A 1 81 ? -14.547 7.695 -3.295 1.00 98.31 81 LEU A O 1
ATOM 664 N N . THR A 1 82 ? -13.421 6.020 -2.308 1.00 97.62 82 THR A N 1
ATOM 665 C CA . THR A 1 82 ? -13.653 5.001 -3.345 1.00 97.62 82 THR A CA 1
ATOM 666 C C . THR A 1 82 ? -14.631 3.908 -2.927 1.00 97.62 82 THR A C 1
ATOM 668 O O . THR A 1 82 ? -14.794 2.939 -3.656 1.00 97.62 82 THR A O 1
ATOM 671 N N . GLN A 1 83 ? -15.281 4.050 -1.766 1.00 96.31 83 GLN A N 1
ATOM 672 C CA . GLN A 1 83 ? -16.103 2.994 -1.154 1.00 96.31 83 GLN A CA 1
ATOM 673 C C . GLN A 1 83 ? -15.305 1.707 -0.884 1.00 96.31 83 GLN A C 1
ATOM 675 O O . GLN A 1 83 ? -15.832 0.606 -0.991 1.00 96.31 83 GLN A O 1
ATOM 680 N N . TRP A 1 84 ? -14.041 1.891 -0.502 1.00 96.56 84 TRP A N 1
ATOM 681 C CA . TRP A 1 84 ? -13.053 0.852 -0.228 1.00 96.56 84 TRP A CA 1
ATOM 682 C C . TRP A 1 84 ? -12.759 -0.078 -1.411 1.00 96.56 84 TRP A C 1
ATOM 684 O O . TRP A 1 84 ? -12.511 -1.262 -1.227 1.00 96.56 84 TRP A O 1
ATOM 694 N N . ASP A 1 85 ? -12.718 0.497 -2.621 1.00 97.44 85 ASP A N 1
ATOM 695 C CA . ASP A 1 85 ? -12.200 -0.192 -3.807 1.00 97.44 85 ASP A CA 1
ATOM 696 C C . ASP A 1 85 ? -10.686 -0.431 -3.681 1.00 97.44 85 ASP A C 1
ATOM 698 O O . ASP A 1 85 ? -9.887 0.507 -3.821 1.00 97.44 85 ASP A O 1
ATOM 702 N N . ILE A 1 86 ? -10.288 -1.689 -3.472 1.00 97.50 86 ILE A N 1
ATOM 703 C CA . ILE A 1 86 ? -8.884 -2.092 -3.263 1.00 97.50 86 ILE A CA 1
ATOM 704 C C . ILE A 1 86 ? -7.991 -1.752 -4.459 1.00 97.50 86 ILE A C 1
ATOM 706 O O . ILE A 1 86 ? -6.800 -1.482 -4.297 1.00 97.50 86 ILE A O 1
ATOM 710 N N . ARG A 1 87 ? -8.542 -1.652 -5.675 1.00 97.62 87 ARG A N 1
ATOM 711 C CA . ARG A 1 87 ? -7.750 -1.258 -6.852 1.00 97.62 87 ARG A CA 1
ATOM 712 C C . ARG A 1 87 ? -7.142 0.134 -6.684 1.00 97.62 87 ARG A C 1
ATOM 714 O O . ARG A 1 87 ? -6.065 0.382 -7.220 1.00 97.62 87 ARG A O 1
ATOM 721 N N . ALA A 1 88 ? -7.792 1.033 -5.942 1.00 97.75 88 ALA A N 1
ATOM 722 C CA . ALA A 1 88 ? -7.242 2.353 -5.649 1.00 97.75 88 ALA A CA 1
ATOM 723 C C . ALA A 1 88 ? -5.998 2.272 -4.750 1.00 97.75 88 ALA A C 1
ATOM 725 O O . ALA A 1 88 ? -5.028 2.991 -4.989 1.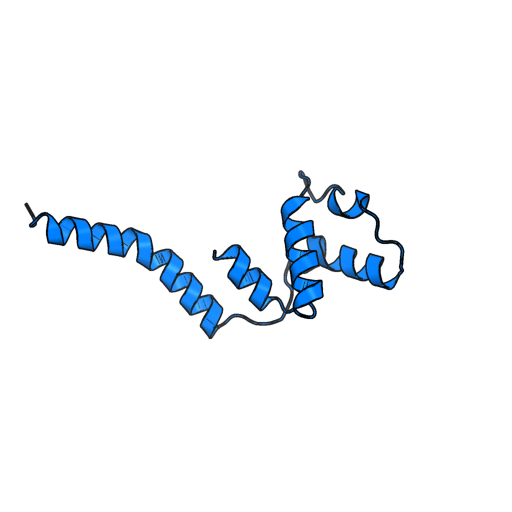00 97.75 88 ALA A O 1
ATOM 726 N N . GLU A 1 89 ? -5.996 1.371 -3.766 1.00 97.19 89 GLU A N 1
ATOM 727 C CA . GLU A 1 89 ? -4.833 1.112 -2.911 1.00 97.19 89 GLU A CA 1
ATOM 728 C C . GLU A 1 89 ? -3.681 0.516 -3.733 1.00 97.19 89 GLU A C 1
ATOM 730 O O . GLU A 1 89 ? -2.557 1.011 -3.647 1.00 97.19 89 GLU A O 1
ATOM 735 N N . LEU A 1 90 ? -3.965 -0.442 -4.629 1.00 97.38 90 LEU A N 1
ATOM 736 C CA . LEU A 1 90 ? -2.961 -1.018 -5.537 1.00 97.38 90 LEU A CA 1
ATOM 737 C C . LEU A 1 90 ? -2.268 0.047 -6.400 1.00 97.38 90 LEU A C 1
ATOM 739 O O . LEU A 1 90 ? -1.046 0.026 -6.549 1.00 97.38 90 LEU A O 1
ATOM 743 N N . TRP A 1 91 ? -3.028 0.995 -6.956 1.00 97.94 91 TRP A N 1
ATOM 744 C CA . TRP A 1 91 ? -2.461 2.087 -7.753 1.00 97.94 91 TRP A CA 1
ATOM 745 C C . TRP A 1 91 ? -1.624 3.064 -6.927 1.00 97.94 91 TRP A C 1
ATOM 747 O O . TRP A 1 91 ? -0.647 3.599 -7.446 1.00 97.94 91 TRP A O 1
ATOM 757 N N . ILE A 1 92 ? -1.979 3.283 -5.660 1.00 97.06 92 ILE A N 1
ATOM 758 C CA . ILE A 1 92 ? -1.225 4.155 -4.752 1.00 97.06 92 ILE A CA 1
ATOM 759 C C . ILE A 1 92 ? 0.057 3.486 -4.258 1.00 97.06 92 ILE A C 1
ATOM 761 O O . ILE A 1 92 ? 1.064 4.166 -4.124 1.00 97.06 92 ILE A O 1
ATOM 765 N N . ILE A 1 93 ? 0.050 2.169 -4.038 1.00 95.19 93 ILE A N 1
ATOM 766 C CA . ILE A 1 93 ? 1.259 1.396 -3.710 1.00 95.19 93 ILE A CA 1
ATOM 767 C C . ILE A 1 93 ? 2.222 1.349 -4.903 1.00 95.19 93 ILE A C 1
ATOM 769 O O . ILE A 1 93 ? 3.438 1.326 -4.725 1.00 95.19 93 ILE A O 1
ATOM 773 N N . TRP A 1 94 ? 1.682 1.293 -6.120 1.00 96.94 94 TRP A N 1
ATOM 774 C CA . TRP A 1 94 ? 2.474 1.265 -7.346 1.00 96.94 94 TRP A CA 1
ATOM 775 C C . TRP A 1 94 ? 3.175 2.596 -7.665 1.00 96.94 94 TRP A C 1
ATOM 777 O O . TRP A 1 94 ? 4.227 2.573 -8.309 1.00 96.94 94 TRP A O 1
ATOM 787 N N . LEU A 1 95 ? 2.580 3.722 -7.259 1.00 94.56 95 LEU A N 1
ATOM 788 C CA . LEU A 1 95 ? 3.070 5.080 -7.518 1.00 94.56 95 LEU A CA 1
ATOM 789 C C . LEU A 1 95 ? 4.294 5.438 -6.662 1.00 94.56 95 LEU A C 1
ATOM 791 O O . LEU A 1 95 ? 5.246 6.007 -7.247 1.00 94.56 95 LEU A O 1
#

Secondary structure (DSSP, 8-state):
---HHHHHHHHHHHHHHHHHHHHHHHHHH--S---THIIIIIHHHHHHHHTT---HHHHTS-BTTB--HHHHHHHHHHHHHHTS-HHHHHHHHH-

pLDDT: mean 95.94, std 3.13, range [76.62, 98.56]

Radius of gyration: 18.7 Å; chains: 1; bounding box: 51×19×48 Å